Protein AF-A0A0K1JF86-F1 (afdb_monomer)

Foldseek 3Di:
DDALLLLLVLLVVPDDDPDPVLSQQLSLVLQLVCCQPPVDGLHDFFWFLDPVATDRVVSVDDSPPHDNVPQDPQSSQSSVQSCVFPVPDPPDGRCPFPQSVVCVVVVNGTRDSVSSNVRVNVCQVVVHTTHRDPHDDPPDDVVVVVVVVVVVCVVCVVVVVVVVD

Mean predicted aligned error: 7.67 Å

Structure (mmCIF, N/CA/C/O backbone):
data_AF-A0A0K1JF86-F1
#
_entry.id   AF-A0A0K1JF86-F1
#
loop_
_atom_site.group_PDB
_atom_site.id
_atom_site.type_symbol
_atom_site.label_atom_id
_atom_site.label_alt_id
_atom_site.label_comp_id
_atom_site.label_asym_id
_atom_site.label_entity_id
_atom_site.label_seq_id
_atom_site.pdbx_PDB_ins_code
_atom_site.Cartn_x
_atom_site.Cartn_y
_atom_site.Cartn_z
_atom_site.occupancy
_atom_site.B_iso_or_equiv
_atom_site.auth_seq_id
_atom_site.auth_comp_id
_atom_site.auth_asym_id
_atom_site.auth_atom_id
_atom_site.pdbx_PDB_model_num
ATOM 1 N N . MET A 1 1 ? -14.315 -9.314 -7.568 1.00 62.72 1 MET A N 1
ATOM 2 C CA . MET A 1 1 ? -13.023 -8.612 -7.447 1.00 62.72 1 MET A CA 1
ATOM 3 C C . MET A 1 1 ? -12.900 -8.219 -5.997 1.00 62.72 1 MET A C 1
ATOM 5 O O . MET A 1 1 ? -13.919 -7.837 -5.435 1.00 62.72 1 MET A O 1
ATOM 9 N N . THR A 1 2 ? -11.726 -8.388 -5.406 1.00 82.62 2 THR A N 1
ATOM 10 C CA . THR A 1 2 ? -11.488 -8.080 -3.995 1.00 82.62 2 THR A CA 1
ATOM 11 C C . THR A 1 2 ? -11.671 -6.583 -3.749 1.00 82.62 2 THR A C 1
ATOM 13 O O . THR A 1 2 ? -11.027 -5.778 -4.422 1.00 82.62 2 THR A O 1
ATOM 16 N N . SER A 1 3 ? -12.548 -6.210 -2.817 1.00 91.00 3 SER A N 1
ATOM 17 C CA . SER A 1 3 ? -12.721 -4.814 -2.397 1.00 91.00 3 SER A CA 1
ATOM 18 C C . SER A 1 3 ? -11.764 -4.450 -1.261 1.00 91.00 3 SER A C 1
ATOM 20 O O . SER A 1 3 ? -11.270 -5.323 -0.536 1.00 91.00 3 SER A O 1
ATOM 22 N N . ALA A 1 4 ? -11.541 -3.153 -1.043 1.00 92.44 4 ALA A N 1
ATOM 23 C CA . ALA A 1 4 ? -10.783 -2.678 0.116 1.00 92.44 4 ALA A CA 1
ATOM 24 C C . ALA A 1 4 ? -11.406 -3.172 1.435 1.00 92.44 4 ALA A C 1
ATOM 26 O O . ALA A 1 4 ? -10.697 -3.512 2.384 1.00 92.44 4 ALA A O 1
ATOM 27 N N . VAL A 1 5 ? -12.738 -3.248 1.487 1.00 92.25 5 VAL A N 1
ATOM 28 C CA . VAL A 1 5 ? -13.496 -3.689 2.661 1.00 92.25 5 VAL A CA 1
ATOM 29 C C . VAL A 1 5 ? -13.273 -5.183 2.949 1.00 92.25 5 VAL A C 1
ATOM 31 O O . VAL A 1 5 ? -13.092 -5.556 4.113 1.00 92.25 5 VAL A O 1
ATOM 34 N N . ASP A 1 6 ? -13.200 -6.028 1.916 1.00 91.56 6 ASP A N 1
ATOM 35 C CA . ASP A 1 6 ? -12.882 -7.458 2.070 1.00 91.56 6 ASP A CA 1
ATOM 36 C C . ASP A 1 6 ? -11.464 -7.643 2.622 1.00 91.56 6 ASP A C 1
ATOM 38 O O . ASP A 1 6 ? -11.249 -8.392 3.582 1.00 91.56 6 ASP A O 1
ATOM 42 N N . VAL A 1 7 ? -10.502 -6.885 2.079 1.00 92.38 7 VAL A N 1
ATOM 43 C CA . VAL A 1 7 ? -9.122 -6.855 2.583 1.00 92.38 7 VAL A CA 1
ATOM 44 C C . VAL A 1 7 ? -9.105 -6.418 4.047 1.00 92.38 7 VAL A C 1
ATOM 46 O O . VAL A 1 7 ? -8.495 -7.087 4.876 1.00 92.38 7 VAL A O 1
ATOM 49 N N . ALA A 1 8 ? -9.821 -5.354 4.411 1.00 92.38 8 ALA A N 1
ATOM 50 C CA . ALA A 1 8 ? -9.884 -4.872 5.788 1.00 92.38 8 ALA A CA 1
ATOM 51 C C . ALA A 1 8 ? -10.456 -5.906 6.767 1.00 92.38 8 ALA A C 1
ATOM 53 O O . ALA A 1 8 ? -9.962 -6.041 7.892 1.00 92.38 8 ALA A O 1
ATOM 54 N N . LYS A 1 9 ? -11.477 -6.664 6.354 1.00 90.56 9 LYS A N 1
ATOM 55 C CA . LYS A 1 9 ? -12.020 -7.774 7.147 1.00 90.56 9 LYS A CA 1
ATOM 56 C C . LYS A 1 9 ? -10.991 -8.886 7.332 1.00 90.56 9 LYS A C 1
ATOM 58 O O . LYS A 1 9 ? -10.842 -9.393 8.445 1.00 90.56 9 LYS A O 1
ATOM 63 N N . TYR A 1 10 ? -10.241 -9.218 6.282 1.00 91.94 10 TYR A N 1
ATOM 64 C CA . TYR A 1 10 ? -9.160 -10.196 6.366 1.00 91.94 10 TYR A CA 1
ATOM 65 C C . TYR A 1 10 ? -8.027 -9.724 7.292 1.00 91.94 10 TYR A C 1
ATOM 67 O O . TYR A 1 10 ? -7.620 -10.485 8.169 1.00 91.94 10 TYR A O 1
ATOM 75 N N . ILE A 1 11 ? -7.595 -8.459 7.205 1.00 92.62 11 ILE A N 1
ATOM 76 C CA . ILE A 1 11 ? -6.595 -7.867 8.116 1.00 92.62 11 ILE A CA 1
ATOM 77 C C . ILE A 1 11 ? -7.037 -8.018 9.573 1.00 92.62 11 ILE A C 1
ATOM 79 O O . ILE A 1 11 ? -6.289 -8.548 10.394 1.00 92.62 11 ILE A O 1
ATOM 83 N N . ARG A 1 12 ? -8.273 -7.614 9.891 1.00 92.00 12 ARG A N 1
ATOM 84 C CA . ARG A 1 12 ? -8.828 -7.707 11.252 1.00 92.00 12 ARG A CA 1
ATOM 85 C C . ARG A 1 12 ? -8.941 -9.144 11.767 1.00 92.00 12 ARG A C 1
ATOM 87 O O . ARG A 1 12 ? -8.976 -9.350 12.972 1.00 92.00 12 ARG A O 1
ATOM 94 N N . SER A 1 13 ? -8.990 -10.139 10.880 1.00 91.38 13 SER A N 1
ATOM 95 C CA . SER A 1 13 ? -8.949 -11.554 11.274 1.00 91.38 13 SER A CA 1
ATOM 96 C C . SER A 1 13 ? -7.541 -12.055 11.630 1.00 91.38 13 SER A C 1
ATOM 98 O O . SER A 1 13 ? -7.407 -13.109 12.251 1.00 91.38 13 SER A O 1
ATOM 100 N N . LYS A 1 14 ? -6.495 -11.321 11.228 1.00 91.75 14 LYS A N 1
ATOM 101 C CA . LYS A 1 14 ? -5.083 -11.712 11.358 1.00 91.75 14 LYS A CA 1
ATOM 102 C C . LYS A 1 14 ? -4.323 -10.933 12.420 1.00 91.75 14 LYS A C 1
ATOM 104 O O . LYS A 1 14 ? -3.382 -11.480 12.990 1.00 91.75 14 LYS A O 1
ATOM 109 N N . VAL A 1 15 ? -4.708 -9.688 12.681 1.00 92.44 15 VAL A N 1
ATOM 110 C CA . VAL A 1 15 ? -4.029 -8.828 13.647 1.00 92.44 15 VAL A CA 1
ATOM 111 C C . VAL A 1 15 ? -5.011 -7.956 14.419 1.00 92.44 15 VAL A C 1
ATOM 113 O O . VAL A 1 15 ? -5.962 -7.410 13.856 1.00 92.44 15 VAL A O 1
ATOM 116 N N . ASP A 1 16 ? -4.743 -7.796 15.715 1.00 91.00 16 ASP A N 1
ATOM 117 C CA . ASP A 1 16 ? -5.427 -6.823 16.558 1.00 91.00 16 ASP A CA 1
ATOM 118 C C . ASP A 1 16 ? -4.932 -5.414 16.219 1.00 91.00 16 ASP A C 1
ATOM 120 O O . ASP A 1 16 ? -3.790 -5.040 16.494 1.00 91.00 16 ASP A O 1
ATOM 124 N N . LEU A 1 17 ? -5.804 -4.621 15.605 1.00 91.12 17 LEU A N 1
ATOM 125 C CA . LEU A 1 17 ? -5.494 -3.246 15.243 1.00 91.12 17 LEU A CA 1
ATOM 126 C C . LEU A 1 17 ? -5.599 -2.335 16.464 1.00 91.12 17 LEU A C 1
ATOM 128 O O . LEU A 1 17 ? -6.582 -2.347 17.203 1.00 91.12 17 LEU A O 1
ATOM 132 N N . SER A 1 18 ? -4.592 -1.491 16.637 1.00 87.19 18 SER A N 1
ATOM 133 C CA . SER A 1 18 ? -4.521 -0.506 17.717 1.00 87.19 18 SER A CA 1
ATOM 134 C C . SER A 1 18 ? -5.266 0.796 17.398 1.00 87.19 18 SER A C 1
ATOM 136 O O . SER A 1 18 ? -5.623 1.541 18.312 1.00 87.19 18 SER A O 1
ATOM 138 N N . SER A 1 19 ? -5.530 1.080 16.117 1.00 91.00 19 SER A N 1
ATOM 139 C CA . SER A 1 19 ? -6.330 2.226 15.669 1.00 91.00 19 SER A CA 1
ATOM 140 C C . SER A 1 19 ? -6.886 2.029 14.255 1.00 91.00 19 SER A C 1
ATOM 142 O O . SER A 1 19 ? -6.360 1.232 13.481 1.00 91.00 19 SER A O 1
ATOM 144 N N . GLU A 1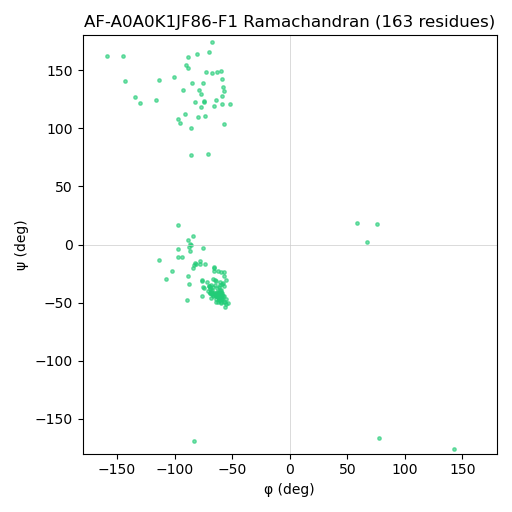 20 ? -7.903 2.812 13.884 1.00 91.88 20 GLU A N 1
ATOM 145 C CA . GLU A 1 20 ? -8.397 2.862 12.498 1.00 91.88 20 GLU A CA 1
ATOM 146 C C . GLU A 1 20 ? -7.336 3.406 11.527 1.00 91.88 20 GLU A C 1
ATOM 148 O O . GLU A 1 20 ? -7.266 2.956 10.391 1.00 91.88 20 GLU A O 1
ATOM 153 N N . GLN A 1 21 ? -6.446 4.308 11.963 1.00 93.56 21 GLN A N 1
ATOM 154 C CA . GLN A 1 21 ? -5.351 4.778 11.103 1.00 93.56 21 GLN A CA 1
ATOM 155 C C . GLN A 1 21 ? -4.370 3.647 10.770 1.00 93.56 21 GLN A C 1
ATOM 157 O O . GLN A 1 21 ? -3.899 3.572 9.642 1.00 93.56 21 GLN A O 1
ATOM 162 N N . GLN A 1 22 ? -4.121 2.716 11.699 1.00 93.38 22 GLN A N 1
ATOM 163 C CA . GLN A 1 22 ? -3.277 1.552 11.416 1.00 93.38 22 GLN A CA 1
ATOM 164 C C . GLN A 1 22 ? -3.867 0.687 10.294 1.00 93.38 22 GLN A C 1
ATOM 166 O O . GLN A 1 22 ? -3.121 0.176 9.464 1.00 93.38 22 GLN A O 1
ATOM 171 N N . LEU A 1 23 ? -5.197 0.546 10.232 1.00 94.81 23 LEU A N 1
ATOM 172 C CA . LEU A 1 23 ? -5.853 -0.137 9.117 1.00 94.81 23 LEU A CA 1
ATOM 173 C C . LEU A 1 23 ? -5.580 0.571 7.788 1.00 94.81 23 LEU A C 1
ATOM 175 O O . LEU A 1 23 ? -5.272 -0.085 6.798 1.00 94.81 23 LEU A O 1
ATOM 179 N N . GLN A 1 24 ? -5.714 1.898 7.776 1.00 95.88 24 GLN A N 1
ATOM 180 C CA . GLN A 1 24 ? -5.516 2.715 6.580 1.00 95.88 24 GLN A CA 1
ATOM 181 C C . GLN A 1 24 ? -4.071 2.640 6.083 1.00 95.88 24 GLN A C 1
ATOM 183 O O . GLN A 1 24 ? -3.835 2.448 4.890 1.00 95.88 24 GLN A O 1
ATOM 188 N N . ASP A 1 25 ? -3.108 2.717 7.002 1.00 95.75 25 ASP A N 1
ATOM 189 C CA . ASP A 1 25 ? -1.685 2.608 6.690 1.00 95.75 25 ASP A CA 1
ATOM 190 C C . ASP A 1 25 ? -1.349 1.211 6.145 1.00 95.75 25 ASP A C 1
ATOM 192 O O . ASP A 1 25 ? -0.663 1.084 5.130 1.00 95.75 25 ASP A O 1
ATOM 196 N N . LEU A 1 26 ? -1.892 0.151 6.757 1.00 96.25 26 LEU A N 1
ATOM 197 C CA . LEU A 1 26 ? -1.735 -1.218 6.263 1.00 96.25 26 LEU A CA 1
ATOM 198 C C . LEU A 1 26 ? -2.361 -1.404 4.876 1.00 96.25 26 LEU A C 1
ATOM 200 O O . LEU A 1 26 ? -1.716 -1.984 4.005 1.00 96.25 26 LEU A O 1
ATOM 204 N N . ALA A 1 27 ? -3.569 -0.888 4.641 1.00 96.19 27 ALA A N 1
ATOM 205 C CA . ALA A 1 27 ? -4.218 -0.941 3.332 1.00 96.19 27 ALA A CA 1
ATOM 206 C C . ALA A 1 27 ? -3.380 -0.228 2.256 1.00 96.19 27 ALA A C 1
ATOM 208 O O . ALA A 1 27 ? -3.200 -0.764 1.160 1.00 96.19 27 ALA A O 1
ATOM 209 N N . TYR A 1 28 ? -2.798 0.930 2.591 1.00 97.56 28 TYR A N 1
ATOM 210 C CA . TYR A 1 28 ? -1.858 1.642 1.726 1.00 97.56 28 TYR A CA 1
ATOM 211 C C . TYR A 1 28 ? -0.623 0.795 1.393 1.00 97.56 28 TYR A C 1
ATOM 213 O O . TYR A 1 28 ? -0.309 0.621 0.214 1.00 97.56 28 TYR A O 1
ATOM 221 N N . TYR A 1 29 ? 0.049 0.211 2.392 1.00 97.50 29 TYR A N 1
ATOM 222 C CA . TYR A 1 29 ? 1.226 -0.629 2.143 1.00 97.50 29 TYR A CA 1
ATOM 223 C C . TYR A 1 29 ? 0.878 -1.854 1.294 1.00 97.50 29 TYR A C 1
ATOM 225 O O . TYR A 1 29 ? 1.624 -2.209 0.386 1.00 97.50 29 TYR A O 1
ATOM 233 N N . MET A 1 30 ? -0.263 -2.492 1.552 1.00 96.62 30 MET A N 1
ATOM 234 C CA . MET A 1 30 ? -0.719 -3.659 0.796 1.00 96.62 30 MET A CA 1
ATOM 235 C C . MET A 1 30 ? -0.971 -3.324 -0.675 1.00 96.62 30 MET A C 1
ATOM 237 O O . MET A 1 30 ? -0.501 -4.054 -1.548 1.00 96.62 30 MET A O 1
ATOM 241 N N . GLN A 1 31 ? -1.636 -2.201 -0.958 1.00 97.31 31 GLN A N 1
ATOM 242 C CA . GLN A 1 31 ? -1.827 -1.706 -2.322 1.00 97.31 31 GLN A CA 1
ATOM 243 C C . GLN A 1 31 ? -0.481 -1.409 -2.996 1.00 97.31 31 GLN A C 1
ATOM 245 O O . GLN A 1 31 ? -0.251 -1.811 -4.138 1.00 97.31 31 GLN A O 1
ATOM 250 N N . ALA A 1 32 ? 0.430 -0.742 -2.286 1.00 97.75 32 ALA A N 1
ATOM 251 C CA . ALA A 1 32 ? 1.718 -0.336 -2.828 1.00 97.75 32 ALA A CA 1
ATOM 252 C C . ALA A 1 32 ? 2.638 -1.530 -3.144 1.00 97.75 32 ALA A C 1
ATOM 254 O O . ALA A 1 32 ? 3.217 -1.594 -4.232 1.00 97.75 32 ALA A O 1
ATOM 255 N N . TRP A 1 33 ? 2.724 -2.513 -2.244 1.00 97.62 33 TRP A N 1
ATOM 256 C CA . TRP A 1 33 ? 3.499 -3.737 -2.463 1.00 97.62 33 TRP A CA 1
ATOM 257 C C . TRP A 1 33 ? 2.867 -4.654 -3.516 1.00 97.62 33 TRP A C 1
ATOM 259 O O . TRP A 1 33 ? 3.592 -5.229 -4.328 1.00 97.62 33 TRP A O 1
ATOM 269 N N . ALA A 1 34 ? 1.533 -4.736 -3.590 1.00 95.88 34 ALA A N 1
ATOM 270 C CA . ALA A 1 34 ? 0.853 -5.449 -4.673 1.00 95.88 34 ALA A CA 1
ATOM 271 C C . ALA A 1 34 ? 1.195 -4.855 -6.046 1.00 95.88 34 ALA A C 1
ATOM 273 O O . ALA A 1 34 ? 1.579 -5.590 -6.962 1.00 95.88 34 ALA A O 1
ATOM 274 N N . LEU A 1 35 ? 1.141 -3.524 -6.163 1.00 96.00 35 LEU A N 1
ATOM 275 C CA . LEU A 1 35 ? 1.518 -2.800 -7.376 1.00 96.00 35 LEU A CA 1
ATOM 276 C C . LEU A 1 35 ? 2.997 -2.989 -7.726 1.00 96.00 35 LEU A C 1
ATOM 278 O O . LEU A 1 35 ? 3.329 -3.103 -8.903 1.00 96.00 35 LEU A O 1
ATOM 282 N N . ALA A 1 36 ? 3.882 -3.034 -6.730 1.00 96.19 36 ALA A N 1
ATOM 283 C CA . ALA A 1 36 ? 5.312 -3.233 -6.946 1.00 96.19 36 ALA A CA 1
ATOM 284 C C . ALA A 1 36 ? 5.653 -4.649 -7.433 1.00 96.19 36 ALA A C 1
ATOM 286 O O . ALA A 1 36 ? 6.482 -4.815 -8.324 1.00 96.19 36 ALA A O 1
ATOM 287 N N . TRP A 1 37 ? 5.023 -5.679 -6.864 1.00 95.00 37 TRP A N 1
ATOM 288 C CA . TRP A 1 37 ? 5.356 -7.069 -7.190 1.00 95.00 37 TRP A CA 1
ATOM 289 C C . TRP A 1 37 ? 4.595 -7.616 -8.391 1.00 95.00 37 TRP A C 1
ATOM 291 O O . TRP A 1 37 ? 5.123 -8.449 -9.124 1.00 95.00 37 TRP A O 1
ATOM 301 N N . THR A 1 38 ? 3.347 -7.190 -8.585 1.00 92.19 38 THR A N 1
ATOM 302 C CA . THR A 1 38 ? 2.461 -7.764 -9.609 1.00 92.19 38 THR A CA 1
ATOM 303 C C . THR A 1 38 ? 2.117 -6.791 -10.728 1.00 92.19 38 THR A C 1
ATOM 305 O O . THR A 1 38 ? 1.552 -7.209 -11.735 1.00 92.19 38 THR A O 1
ATOM 308 N N . GLY A 1 39 ? 2.395 -5.495 -10.551 1.00 91.56 39 GLY A N 1
ATOM 309 C CA . GLY A 1 39 ? 1.917 -4.446 -11.455 1.00 91.56 39 GLY A CA 1
ATOM 310 C C . GLY A 1 39 ? 0.398 -4.244 -11.423 1.00 91.56 39 GLY A C 1
ATOM 311 O O . GLY A 1 39 ? -0.118 -3.423 -12.179 1.00 91.56 39 GLY A O 1
ATOM 312 N N . ARG A 1 40 ? -0.331 -4.978 -10.572 1.00 92.06 40 ARG A N 1
ATOM 313 C CA . ARG A 1 40 ? -1.788 -4.920 -10.448 1.00 92.06 40 ARG A CA 1
ATOM 314 C C . ARG A 1 40 ? -2.177 -4.357 -9.078 1.00 92.06 40 ARG A C 1
ATOM 316 O O . ARG A 1 40 ? -1.504 -4.654 -8.089 1.00 92.06 40 ARG A O 1
ATOM 323 N N . PRO A 1 41 ? -3.236 -3.534 -9.011 1.00 94.69 41 PRO A N 1
ATOM 324 C CA . PRO A 1 41 ? -3.778 -3.081 -7.737 1.00 94.69 41 PRO A CA 1
ATOM 325 C C . PRO A 1 41 ? -4.319 -4.275 -6.937 1.00 94.69 41 PRO A C 1
ATOM 327 O O . PRO A 1 41 ? -4.802 -5.244 -7.523 1.00 94.69 41 PRO A O 1
ATOM 330 N N . LEU A 1 42 ? -4.245 -4.201 -5.607 1.00 93.62 42 LEU A N 1
ATOM 331 C CA . LEU A 1 42 ? -4.854 -5.200 -4.726 1.00 93.62 42 LEU A CA 1
ATOM 332 C C . LEU A 1 42 ? -6.378 -5.024 -4.664 1.00 93.62 42 LEU A C 1
ATOM 334 O O . LEU A 1 42 ? -7.108 -6.009 -4.603 1.00 93.62 42 LEU A O 1
ATOM 338 N N . PHE A 1 43 ? -6.826 -3.768 -4.688 1.00 94.44 43 PHE A N 1
ATOM 339 C CA . PHE A 1 43 ? -8.224 -3.348 -4.750 1.00 94.44 43 PHE A CA 1
ATOM 340 C C . PHE A 1 43 ? -8.369 -2.062 -5.585 1.00 94.44 43 PHE A C 1
ATOM 342 O O . PHE A 1 43 ? -7.386 -1.354 -5.847 1.00 94.44 43 PHE A O 1
ATOM 349 N N . ASP A 1 44 ? -9.590 -1.770 -6.037 1.00 93.94 44 ASP A N 1
ATOM 350 C CA . ASP A 1 44 ? -9.865 -0.715 -7.023 1.00 93.94 44 ASP A CA 1
ATOM 351 C C . ASP A 1 44 ? -10.231 0.644 -6.422 1.00 93.94 44 ASP A C 1
ATOM 353 O O . ASP A 1 44 ? -10.256 1.646 -7.138 1.00 93.94 44 ASP A O 1
ATOM 357 N N . GLU A 1 45 ? -10.488 0.709 -5.127 1.00 95.12 45 GLU A N 1
ATOM 358 C CA . GLU A 1 45 ? -10.806 1.942 -4.428 1.00 95.12 45 GLU A CA 1
ATOM 359 C C . GLU A 1 45 ? -9.602 2.895 -4.370 1.00 95.12 45 GLU A C 1
ATOM 361 O O . GLU A 1 45 ? -8.436 2.487 -4.343 1.00 95.12 45 GLU A O 1
ATOM 366 N N . ALA A 1 46 ? -9.901 4.193 -4.386 1.00 95.00 46 ALA A N 1
ATOM 367 C CA . ALA A 1 46 ? -8.907 5.249 -4.283 1.00 95.00 46 ALA A CA 1
ATOM 368 C C . ALA A 1 46 ? -8.354 5.345 -2.855 1.00 95.00 46 ALA A C 1
ATOM 370 O O . ALA A 1 46 ? -9.065 5.108 -1.873 1.00 95.00 46 ALA A O 1
ATOM 371 N N . ILE A 1 47 ? -7.085 5.736 -2.757 1.00 97.31 47 ILE A N 1
ATOM 372 C CA . ILE A 1 47 ? -6.433 6.067 -1.492 1.00 97.31 47 ILE A CA 1
ATOM 373 C C . ILE A 1 47 ? -6.070 7.541 -1.549 1.00 97.31 47 ILE A C 1
ATOM 375 O O . ILE A 1 47 ? -5.362 7.967 -2.453 1.00 97.31 47 ILE A O 1
ATOM 379 N N . GLU A 1 48 ? -6.537 8.306 -0.579 1.00 96.19 48 GLU A N 1
ATOM 380 C CA . GLU A 1 48 ? -6.408 9.750 -0.518 1.00 96.19 48 GLU A CA 1
ATOM 381 C C . GLU A 1 48 ? -5.285 10.197 0.419 1.00 96.19 48 GLU A C 1
ATOM 383 O O . GLU A 1 48 ? -5.053 9.612 1.482 1.00 96.19 48 GLU A O 1
ATOM 388 N N . ALA A 1 49 ? -4.598 11.276 0.053 1.00 95.56 49 ALA A N 1
ATOM 389 C CA . ALA A 1 49 ? -3.542 11.887 0.848 1.00 95.56 49 ALA A CA 1
ATOM 390 C C . ALA A 1 49 ? -4.118 12.879 1.876 1.00 95.56 49 ALA A C 1
ATOM 39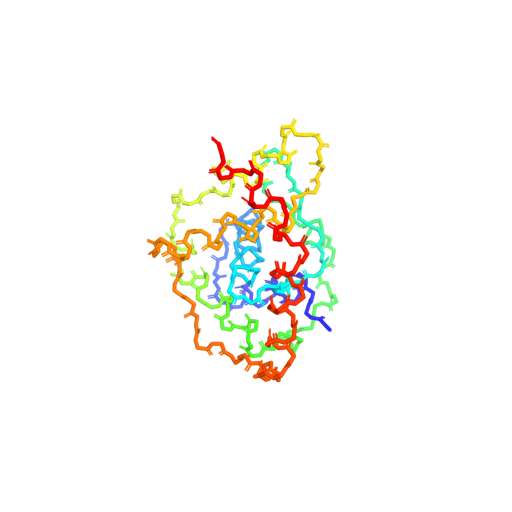2 O O . ALA A 1 49 ? -4.053 14.104 1.723 1.00 95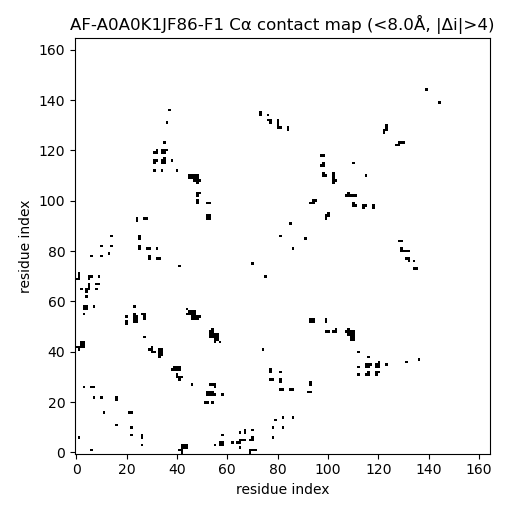.56 49 ALA A O 1
ATOM 393 N N . SER A 1 50 ? -4.671 12.354 2.971 1.00 92.81 50 SER A N 1
ATOM 394 C CA . SER A 1 50 ? -5.206 13.184 4.061 1.00 92.81 50 SER A CA 1
ATOM 395 C C . SER A 1 50 ? -4.108 13.698 5.003 1.00 92.81 50 SER A C 1
ATOM 397 O O . SER A 1 50 ? -3.012 13.147 5.048 1.00 92.81 50 SER A O 1
ATOM 399 N N . GLU A 1 51 ? -4.411 14.706 5.829 1.00 89.81 51 GLU A N 1
ATOM 400 C CA . GLU A 1 51 ? -3.480 15.245 6.841 1.00 89.81 51 GLU A CA 1
ATOM 401 C C . GLU A 1 51 ? -3.001 14.203 7.863 1.00 89.81 51 GLU A C 1
ATOM 403 O O . GLU A 1 51 ? -1.862 14.263 8.330 1.00 89.81 51 GLU A O 1
ATOM 408 N N . SER A 1 52 ? -3.861 13.243 8.216 1.00 87.50 52 SER A N 1
ATOM 409 C CA . SER A 1 52 ? -3.540 12.224 9.223 1.00 87.50 52 SER A CA 1
ATOM 410 C C . SER A 1 52 ? -2.703 11.078 8.654 1.00 87.50 52 SER A C 1
ATOM 412 O O . SER A 1 52 ? -2.037 10.383 9.419 1.00 87.50 52 SER A O 1
ATOM 414 N N . GLY A 1 53 ? -2.655 10.936 7.331 1.00 92.94 53 GLY A N 1
ATOM 415 C CA . GLY A 1 53 ? -2.054 9.807 6.629 1.00 92.94 53 GLY A CA 1
ATOM 416 C C . GLY A 1 53 ? -2.865 9.445 5.386 1.00 92.94 53 GLY A C 1
ATOM 417 O O . GLY A 1 53 ? -3.825 10.151 5.056 1.00 92.94 53 GLY A O 1
ATOM 418 N N . PRO A 1 54 ? -2.490 8.377 4.672 1.00 96.25 54 PRO A N 1
ATOM 419 C CA . PRO A 1 54 ? -3.331 7.831 3.622 1.00 96.25 54 PRO A CA 1
ATOM 420 C C . PRO A 1 54 ? -4.685 7.426 4.210 1.00 96.25 54 PRO A C 1
ATOM 422 O O . PRO A 1 54 ? -4.768 6.946 5.342 1.00 96.25 54 PRO A O 1
ATOM 425 N N . VAL A 1 55 ? -5.750 7.643 3.449 1.00 95.88 55 VAL A N 1
ATOM 426 C CA . VAL A 1 55 ? -7.112 7.259 3.816 1.00 95.88 55 VAL A CA 1
ATOM 427 C C . VAL A 1 55 ? -7.759 6.607 2.614 1.00 95.88 55 VAL A C 1
ATOM 429 O O . VAL A 1 55 ? -7.807 7.184 1.544 1.00 95.88 55 VAL A O 1
ATOM 432 N N . THR A 1 56 ? -8.303 5.418 2.796 1.00 95.94 56 THR A N 1
ATOM 433 C CA . THR A 1 56 ? -9.187 4.764 1.838 1.00 95.94 56 THR A CA 1
ATOM 434 C C . THR A 1 56 ? -10.620 5.080 2.274 1.00 95.94 56 THR A C 1
ATOM 436 O O . THR A 1 56 ? -11.079 4.503 3.270 1.00 95.94 56 THR A O 1
ATOM 439 N N . PRO A 1 57 ? -11.351 5.994 1.601 1.00 93.19 57 PRO A N 1
ATOM 440 C CA . PRO A 1 57 ? -12.673 6.441 2.056 1.00 93.19 57 PRO A CA 1
ATOM 441 C C . PRO A 1 57 ? -13.674 5.295 2.205 1.00 93.19 57 PRO A C 1
ATOM 443 O O . PRO A 1 57 ? -14.485 5.287 3.132 1.00 93.19 57 PRO A O 1
ATOM 446 N N . ALA A 1 58 ? -13.560 4.276 1.348 1.00 91.62 58 ALA A N 1
ATOM 447 C CA . ALA A 1 58 ? -14.375 3.065 1.404 1.00 91.62 58 ALA A CA 1
ATOM 448 C C . ALA A 1 58 ? -14.286 2.334 2.757 1.00 91.62 58 ALA A C 1
ATOM 450 O O . ALA A 1 58 ? -15.244 1.691 3.174 1.00 91.62 58 ALA A O 1
ATOM 451 N N . LEU A 1 59 ? -13.173 2.477 3.485 1.00 91.50 59 LEU A N 1
ATOM 452 C CA . LEU A 1 59 ? -12.990 1.862 4.799 1.00 91.50 59 LEU A CA 1
ATOM 453 C C . LEU A 1 59 ? -13.620 2.661 5.947 1.00 91.50 59 LEU A C 1
ATOM 455 O O . LEU A 1 59 ? -13.801 2.098 7.022 1.00 91.50 59 LEU A O 1
ATOM 459 N N . GLN A 1 60 ? -13.970 3.935 5.748 1.00 86.75 60 GLN A N 1
ATOM 460 C CA . GLN A 1 60 ? -14.640 4.749 6.775 1.00 86.75 60 GLN A CA 1
ATOM 461 C C . GLN A 1 60 ? -16.163 4.537 6.812 1.00 86.75 60 GLN A C 1
ATOM 463 O O . GLN A 1 60 ? -16.819 4.920 7.781 1.00 86.75 60 GLN A O 1
ATOM 468 N N . GLY A 1 61 ? -16.728 3.974 5.740 1.00 78.62 61 GLY A N 1
ATOM 469 C CA . GLY A 1 61 ? -18.157 3.725 5.587 1.00 78.62 61 GLY A CA 1
ATOM 470 C C . GLY A 1 61 ? -18.639 2.437 6.255 1.00 78.62 61 GLY A C 1
ATOM 471 O O . GLY A 1 61 ? -17.930 1.792 7.026 1.00 78.62 61 GLY A O 1
ATOM 472 N N . ASN A 1 62 ? -19.880 2.058 5.951 1.00 72.06 62 ASN A N 1
ATOM 473 C CA . ASN A 1 62 ? -20.469 0.846 6.503 1.00 72.06 62 ASN A CA 1
ATOM 474 C C . ASN A 1 62 ? -19.874 -0.397 5.821 1.00 72.06 62 ASN A C 1
ATOM 476 O O . ASN A 1 62 ? -19.961 -0.533 4.604 1.00 72.06 62 ASN A O 1
ATOM 480 N N . GLN A 1 63 ? -19.283 -1.299 6.605 1.00 70.38 63 GLN A N 1
ATOM 481 C CA . GLN A 1 63 ? -18.528 -2.463 6.113 1.00 70.38 63 GLN A CA 1
ATOM 482 C C . GLN A 1 63 ? -19.363 -3.759 6.086 1.00 70.38 63 GLN A C 1
ATOM 484 O O . GLN A 1 63 ? -18.818 -4.859 6.012 1.00 70.38 63 GLN A O 1
ATOM 489 N N . ASP A 1 64 ? -20.691 -3.638 6.160 1.00 67.38 64 ASP A N 1
ATOM 490 C CA . ASP A 1 64 ? -21.624 -4.771 6.254 1.00 67.38 64 ASP A CA 1
ATOM 491 C C . ASP A 1 64 ? -21.640 -5.664 4.996 1.00 67.38 64 ASP A C 1
ATOM 493 O O . ASP A 1 64 ? -22.056 -6.819 5.069 1.00 67.38 64 ASP A O 1
ATOM 497 N N . GLU A 1 65 ? -21.160 -5.160 3.855 1.00 65.31 65 GLU A N 1
ATOM 498 C CA . GLU A 1 65 ? -21.139 -5.879 2.570 1.00 65.31 65 GLU A CA 1
ATOM 499 C C . GLU A 1 65 ? -19.871 -6.726 2.344 1.00 65.31 65 GLU A C 1
ATOM 501 O O . GLU A 1 65 ? -19.725 -7.338 1.291 1.00 65.31 65 GLU A O 1
ATOM 506 N N . ALA A 1 66 ? -18.971 -6.799 3.330 1.00 70.38 66 ALA A N 1
ATOM 507 C CA . ALA A 1 66 ? -17.708 -7.527 3.223 1.00 70.38 66 ALA A CA 1
ATOM 508 C C . ALA A 1 66 ? -17.903 -9.051 3.094 1.00 70.38 66 ALA A C 1
ATOM 510 O O . ALA A 1 66 ? -18.362 -9.708 4.046 1.00 70.38 66 ALA A O 1
ATOM 511 N N . ASP A 1 67 ? -17.438 -9.637 1.995 1.00 72.75 67 ASP A N 1
ATOM 512 C CA . ASP A 1 67 ? -17.374 -11.083 1.797 1.00 72.75 67 ASP A CA 1
ATOM 513 C C . ASP A 1 67 ? -15.960 -11.591 2.143 1.00 72.75 67 ASP A C 1
ATOM 515 O O . ASP A 1 67 ? -15.003 -11.344 1.408 1.00 72.75 67 ASP A O 1
ATOM 519 N N . PRO A 1 68 ? -15.777 -12.299 3.275 1.00 61.41 68 PRO A N 1
ATOM 520 C CA . PRO A 1 68 ? -14.459 -12.781 3.676 1.00 61.41 68 PRO A CA 1
ATOM 521 C C . PRO A 1 68 ? -13.896 -13.838 2.716 1.00 61.41 68 PRO A C 1
ATOM 523 O O . PRO A 1 68 ? -12.681 -14.027 2.693 1.00 61.41 68 PRO A O 1
ATOM 526 N N . ASP A 1 69 ? -14.749 -14.495 1.923 1.00 70.62 69 ASP A N 1
ATOM 527 C CA . ASP A 1 69 ? -14.339 -15.497 0.937 1.00 70.62 69 ASP A CA 1
ATOM 528 C C . ASP A 1 69 ? -13.979 -14.860 -0.423 1.00 70.62 69 ASP A C 1
ATOM 530 O O . ASP A 1 69 ? -13.532 -15.557 -1.336 1.00 70.62 69 ASP A O 1
ATOM 534 N N . ALA A 1 70 ? -14.122 -13.534 -0.569 1.00 78.12 70 ALA A N 1
ATOM 535 C CA . ALA A 1 70 ? -13.750 -12.807 -1.786 1.00 78.12 70 ALA A CA 1
ATOM 536 C C . ALA A 1 70 ? -12.236 -12.564 -1.924 1.00 78.12 70 ALA A C 1
ATOM 538 O O . ALA A 1 70 ? -11.776 -12.211 -3.011 1.00 78.12 70 ALA A O 1
ATOM 539 N N . VAL A 1 71 ? -11.458 -12.760 -0.852 1.00 84.38 71 VAL A N 1
ATOM 540 C CA . VAL A 1 71 ? -9.994 -12.627 -0.865 1.00 84.38 71 VAL A CA 1
ATOM 541 C C . VAL A 1 71 ? -9.374 -13.889 -1.461 1.00 84.38 71 VAL A C 1
ATOM 543 O O . VAL A 1 71 ? -9.366 -14.951 -0.838 1.00 84.38 71 VAL A O 1
ATOM 546 N N . ASP A 1 72 ? -8.820 -13.776 -2.668 1.00 88.31 72 ASP A N 1
ATOM 547 C CA . ASP A 1 72 ? -8.130 -14.895 -3.304 1.00 88.31 72 ASP A CA 1
ATOM 548 C C . ASP A 1 72 ? -6.792 -15.240 -2.618 1.00 88.31 72 ASP A C 1
ATOM 550 O O . ASP A 1 72 ? -6.242 -14.485 -1.810 1.00 88.31 72 ASP A O 1
ATOM 554 N N . ALA A 1 73 ? -6.249 -16.415 -2.951 1.00 89.12 73 ALA A N 1
ATOM 555 C CA . ALA A 1 73 ? -5.029 -16.929 -2.333 1.00 89.12 73 ALA A CA 1
ATOM 556 C C . ALA A 1 73 ? -3.808 -16.015 -2.538 1.00 89.12 73 ALA A C 1
ATOM 558 O O . ALA A 1 73 ? -2.941 -15.948 -1.667 1.00 89.12 73 ALA A O 1
ATOM 559 N N . GLN A 1 74 ? -3.719 -15.309 -3.666 1.00 88.88 74 GLN A N 1
ATOM 560 C CA . GLN A 1 74 ? -2.600 -14.420 -3.950 1.00 88.88 74 GLN A CA 1
ATOM 561 C C . GLN A 1 74 ? -2.714 -13.118 -3.154 1.00 88.88 74 GLN A C 1
ATOM 563 O O . GLN A 1 74 ? -1.730 -12.687 -2.549 1.00 88.88 74 GLN A O 1
ATOM 568 N N . THR A 1 75 ? -3.909 -12.524 -3.103 1.00 91.38 75 THR A N 1
ATOM 569 C CA . THR A 1 75 ? -4.202 -11.382 -2.230 1.00 91.38 75 THR A CA 1
ATOM 570 C C . THR A 1 75 ? -3.882 -11.730 -0.777 1.00 91.38 75 THR A C 1
ATOM 572 O O . THR A 1 75 ? -3.172 -10.974 -0.115 1.00 91.38 75 THR A O 1
ATOM 575 N N . ALA A 1 76 ? -4.321 -12.897 -0.297 1.00 92.69 76 ALA A N 1
ATOM 576 C CA . ALA A 1 76 ? -4.044 -13.367 1.059 1.00 92.69 76 ALA A CA 1
ATOM 577 C C . ALA A 1 76 ? -2.536 -13.444 1.363 1.00 92.69 76 ALA A C 1
ATOM 579 O O . ALA A 1 76 ? -2.105 -12.972 2.414 1.00 92.69 76 ALA A O 1
ATOM 580 N N . LEU A 1 77 ? -1.725 -13.973 0.437 1.00 94.62 77 LEU A N 1
ATOM 581 C CA . LEU A 1 77 ? -0.266 -14.043 0.593 1.00 94.62 77 LEU A CA 1
ATOM 582 C C . LEU A 1 77 ? 0.383 -12.659 0.703 1.00 94.62 77 LEU A C 1
ATOM 584 O O . LEU A 1 77 ? 1.278 -12.469 1.526 1.00 94.62 77 LEU A O 1
ATOM 588 N N . ILE A 1 78 ? -0.054 -11.698 -0.117 1.00 95.06 78 ILE A N 1
ATOM 589 C CA . ILE A 1 78 ? 0.447 -10.317 -0.060 1.00 95.06 78 ILE A CA 1
ATOM 590 C C . ILE A 1 78 ? 0.103 -9.703 1.296 1.00 95.06 78 ILE A C 1
ATOM 592 O O . ILE A 1 78 ? 0.988 -9.178 1.970 1.00 95.06 78 ILE A O 1
ATOM 596 N N . VAL A 1 79 ? -1.161 -9.809 1.717 1.00 94.81 79 VAL A N 1
ATOM 597 C CA . VAL A 1 79 ? -1.624 -9.262 2.997 1.00 94.81 79 VAL A CA 1
ATOM 598 C C . VAL A 1 79 ? -0.848 -9.873 4.164 1.00 94.81 79 VAL A C 1
ATOM 600 O O . VAL A 1 79 ? -0.351 -9.134 5.010 1.00 94.81 79 VAL A O 1
ATOM 603 N N . ASP A 1 80 ? -0.675 -11.195 4.187 1.00 95.38 80 ASP A N 1
ATOM 604 C CA . ASP A 1 80 ? 0.025 -11.894 5.269 1.00 95.38 80 ASP A CA 1
ATOM 605 C C . ASP A 1 80 ? 1.502 -11.459 5.377 1.00 95.38 80 ASP A C 1
ATOM 607 O O . ASP A 1 80 ? 1.997 -11.215 6.480 1.00 95.38 80 ASP A O 1
ATOM 611 N N . VAL A 1 81 ? 2.203 -11.303 4.247 1.00 96.12 81 VAL A N 1
ATOM 612 C CA . VAL A 1 81 ? 3.599 -10.827 4.224 1.00 96.12 81 VAL A CA 1
ATOM 613 C C . VAL A 1 81 ? 3.714 -9.375 4.691 1.00 96.12 81 VAL A C 1
ATOM 615 O O . VAL A 1 81 ? 4.638 -9.042 5.435 1.00 96.12 81 VAL A O 1
ATOM 618 N N . VAL A 1 82 ? 2.794 -8.507 4.267 1.00 96.00 82 VAL A N 1
ATOM 619 C CA . VAL A 1 82 ? 2.802 -7.089 4.655 1.00 96.00 82 VAL A CA 1
ATOM 620 C C . VAL A 1 82 ? 2.469 -6.934 6.142 1.00 96.00 82 VAL A C 1
ATOM 622 O O . VAL A 1 82 ? 3.164 -6.191 6.834 1.00 96.00 82 VAL A O 1
ATOM 625 N N . ILE A 1 83 ? 1.491 -7.681 6.671 1.00 94.94 83 ILE A N 1
ATOM 626 C CA . ILE A 1 83 ? 1.193 -7.720 8.115 1.00 94.94 83 ILE A CA 1
ATOM 627 C C . ILE A 1 83 ? 2.433 -8.149 8.898 1.00 94.94 83 ILE A C 1
ATOM 629 O O . ILE A 1 83 ? 2.824 -7.458 9.835 1.00 94.94 83 ILE A O 1
ATOM 633 N N . ALA A 1 84 ? 3.088 -9.240 8.492 1.00 94.25 84 ALA A N 1
ATOM 634 C CA . ALA A 1 84 ? 4.276 -9.745 9.178 1.00 94.25 84 ALA A CA 1
ATOM 635 C C . ALA A 1 84 ? 5.440 -8.737 9.212 1.00 94.25 84 ALA A C 1
ATOM 637 O O . ALA A 1 84 ? 6.302 -8.835 10.082 1.00 94.25 84 ALA A O 1
ATOM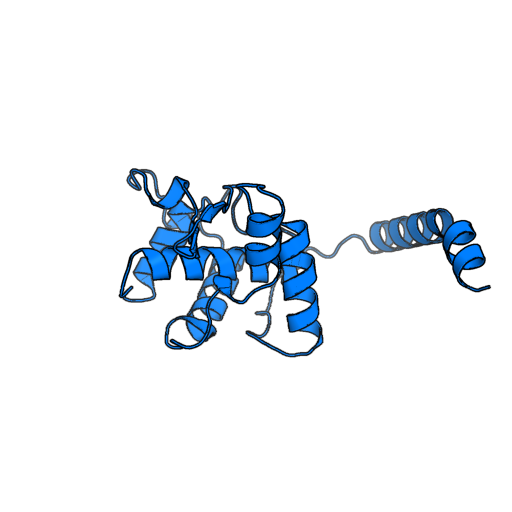 638 N N . HIS A 1 85 ? 5.481 -7.787 8.273 1.00 94.19 85 HIS A N 1
ATOM 639 C CA . HIS A 1 85 ? 6.513 -6.757 8.222 1.00 94.19 85 HIS A CA 1
ATOM 640 C C . HIS A 1 85 ? 6.147 -5.499 9.021 1.00 94.19 85 HIS A C 1
ATOM 642 O O . HIS A 1 85 ? 6.966 -5.009 9.793 1.00 94.19 85 HIS A O 1
ATOM 648 N N . TYR A 1 86 ? 4.931 -4.976 8.842 1.00 93.75 86 TYR A N 1
ATOM 649 C CA . TYR A 1 86 ? 4.565 -3.643 9.336 1.00 93.75 86 TYR A CA 1
ATOM 650 C C . TYR A 1 86 ? 3.720 -3.648 10.609 1.00 93.75 86 TYR A C 1
ATOM 652 O O . TYR A 1 86 ? 3.715 -2.655 11.326 1.00 93.75 86 TYR A O 1
ATOM 660 N N . ALA A 1 87 ? 2.998 -4.726 10.924 1.00 85.69 87 ALA A N 1
ATOM 661 C CA . ALA A 1 87 ? 2.003 -4.674 11.995 1.00 85.69 87 ALA A CA 1
ATOM 662 C C . ALA A 1 87 ? 2.600 -4.461 13.398 1.00 85.69 87 ALA A C 1
ATOM 664 O O . ALA A 1 87 ? 1.954 -3.847 14.246 1.00 85.69 87 ALA A O 1
ATOM 665 N N . GLU A 1 88 ? 3.825 -4.938 13.631 1.00 80.88 88 GLU A N 1
ATOM 666 C CA . GLU A 1 88 ? 4.553 -4.762 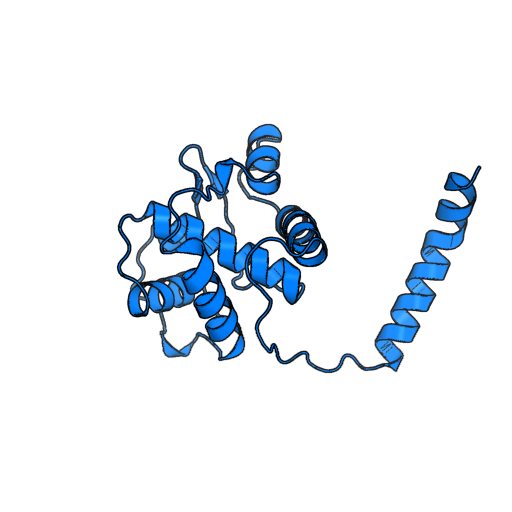14.897 1.00 80.88 88 GLU A CA 1
ATOM 667 C C . GLU A 1 88 ? 5.542 -3.581 14.866 1.00 80.88 88 GLU A C 1
ATOM 669 O O . GLU A 1 88 ? 6.071 -3.185 15.907 1.00 80.88 88 GLU A O 1
ATOM 674 N N . SER A 1 89 ? 5.797 -3.004 13.687 1.00 73.31 89 SER A N 1
ATOM 675 C CA . SER A 1 89 ? 6.749 -1.908 13.505 1.00 73.31 89 SER A CA 1
ATOM 676 C C . SER A 1 89 ? 6.050 -0.561 13.658 1.00 73.31 89 SER A C 1
ATOM 678 O O . SER A 1 89 ? 5.240 -0.160 12.828 1.00 73.31 89 SER A O 1
ATOM 680 N N . SER A 1 90 ? 6.381 0.180 14.716 1.00 64.75 90 SER A N 1
ATOM 681 C CA . SER A 1 90 ? 5.851 1.534 14.926 1.00 64.75 90 SER A CA 1
ATOM 682 C C . SER A 1 90 ? 6.654 2.628 14.212 1.00 64.75 90 SER A C 1
ATOM 684 O O . SER A 1 90 ? 6.361 3.807 14.406 1.00 64.75 90 SER A O 1
ATOM 686 N N . SER A 1 91 ? 7.726 2.277 13.490 1.00 77.69 91 SER A N 1
ATOM 687 C CA . SER A 1 91 ? 8.608 3.257 12.840 1.00 77.69 91 SER A CA 1
ATOM 688 C C . SER A 1 91 ? 8.169 3.635 11.434 1.00 77.69 91 SER A C 1
ATOM 690 O O . SER A 1 91 ? 8.481 4.734 10.990 1.00 77.69 91 SER A O 1
ATOM 692 N N . ASP A 1 92 ? 7.470 2.746 10.736 1.00 86.19 92 ASP A N 1
ATOM 693 C CA . ASP A 1 92 ? 7.116 2.954 9.338 1.00 86.19 92 ASP A CA 1
ATOM 694 C C . ASP A 1 92 ? 5.868 3.831 9.230 1.00 86.19 92 ASP A C 1
ATOM 696 O O . ASP A 1 92 ? 4.806 3.497 9.758 1.00 86.19 92 ASP A O 1
ATOM 700 N N . SER A 1 93 ? 5.974 4.952 8.518 1.00 90.25 93 SER A N 1
ATOM 701 C CA . SER A 1 93 ? 4.849 5.860 8.301 1.00 90.25 93 SER A CA 1
ATOM 702 C C . SER A 1 93 ? 4.699 6.193 6.819 1.00 90.25 93 SER A C 1
ATOM 704 O O . SER A 1 93 ? 5.595 6.824 6.261 1.00 90.25 93 SER A O 1
ATOM 706 N N . PRO A 1 94 ? 3.533 5.919 6.203 1.00 91.06 94 PRO A N 1
ATOM 707 C CA . PRO A 1 94 ? 3.284 6.271 4.803 1.00 91.06 94 PRO A CA 1
ATOM 708 C C . PRO A 1 94 ? 3.451 7.762 4.488 1.00 91.06 94 PRO A C 1
ATOM 710 O O . PRO A 1 94 ? 3.715 8.145 3.352 1.00 91.06 94 PRO A O 1
ATOM 713 N N . ARG A 1 95 ? 3.314 8.632 5.497 1.00 92.19 95 ARG A N 1
ATOM 714 C CA . ARG A 1 95 ? 3.516 10.086 5.361 1.00 92.19 95 ARG A CA 1
ATOM 715 C C . ARG A 1 95 ? 4.963 10.457 5.050 1.00 92.19 95 ARG A C 1
ATOM 717 O O . ARG A 1 95 ? 5.243 11.540 4.533 1.00 92.19 95 ARG A O 1
ATOM 724 N N . GLU A 1 96 ? 5.891 9.572 5.385 1.00 92.25 96 GLU A N 1
ATOM 725 C CA . GLU A 1 96 ? 7.296 9.704 5.042 1.00 92.25 96 GLU A CA 1
ATOM 726 C C . GLU A 1 96 ? 7.605 9.129 3.658 1.00 92.25 96 GLU A C 1
ATOM 728 O O . GLU A 1 96 ? 8.738 9.254 3.206 1.00 92.25 96 GLU A O 1
ATOM 733 N N . ASP A 1 97 ? 6.630 8.600 2.925 1.00 94.81 97 ASP A N 1
ATOM 734 C CA . ASP A 1 97 ? 6.868 8.109 1.574 1.00 94.81 97 ASP A CA 1
ATOM 735 C C . ASP A 1 97 ? 6.687 9.210 0.527 1.00 94.81 97 ASP A C 1
ATOM 737 O O . ASP A 1 97 ? 5.896 10.145 0.683 1.00 94.81 97 ASP A O 1
ATOM 741 N N . ALA A 1 98 ? 7.398 9.076 -0.594 1.00 95.31 98 ALA A N 1
ATOM 742 C CA . ALA A 1 98 ? 7.266 10.005 -1.713 1.00 95.31 98 ALA A CA 1
ATOM 743 C C . ALA A 1 98 ? 5.839 10.064 -2.304 1.00 95.31 98 ALA A C 1
ATOM 745 O O . ALA A 1 98 ? 5.355 11.179 -2.474 1.00 95.31 98 ALA A O 1
ATOM 746 N N . PRO A 1 99 ? 5.115 8.945 -2.542 1.00 96.12 99 PRO A N 1
ATOM 747 C CA . PRO A 1 99 ? 3.784 8.989 -3.153 1.00 96.12 99 PRO A CA 1
ATOM 748 C C . PRO A 1 99 ? 2.772 9.817 -2.352 1.00 96.12 99 PRO A C 1
ATOM 750 O O . PRO A 1 99 ? 2.042 10.617 -2.932 1.00 96.12 99 PRO A O 1
ATOM 753 N N . TRP A 1 100 ? 2.750 9.674 -1.021 1.00 95.44 100 TRP A N 1
ATOM 754 C CA . TRP A 1 100 ? 1.860 10.472 -0.173 1.00 95.44 100 TRP A CA 1
ATOM 755 C C . TRP A 1 100 ? 2.250 11.957 -0.190 1.00 95.44 100 TRP A C 1
ATOM 757 O O . TRP A 1 100 ? 1.382 12.817 -0.329 1.00 95.44 100 TRP A O 1
ATOM 767 N N . ARG A 1 101 ? 3.549 12.280 -0.100 1.00 93.94 101 ARG A N 1
ATOM 768 C CA . ARG A 1 101 ? 4.022 13.678 -0.117 1.00 93.94 101 ARG A CA 1
ATOM 769 C C . ARG A 1 101 ? 3.757 14.369 -1.453 1.00 93.94 101 ARG A C 1
ATOM 771 O O . ARG A 1 101 ? 3.305 15.507 -1.466 1.00 93.94 101 ARG A O 1
ATOM 778 N N . GLU A 1 102 ? 3.987 13.676 -2.563 1.00 93.75 102 GLU A N 1
ATOM 779 C CA . GLU A 1 102 ? 3.738 14.198 -3.910 1.00 93.75 102 GLU A CA 1
ATOM 780 C C . GLU A 1 102 ? 2.254 14.522 -4.131 1.00 93.75 102 GLU A C 1
ATOM 782 O O . GLU A 1 102 ? 1.93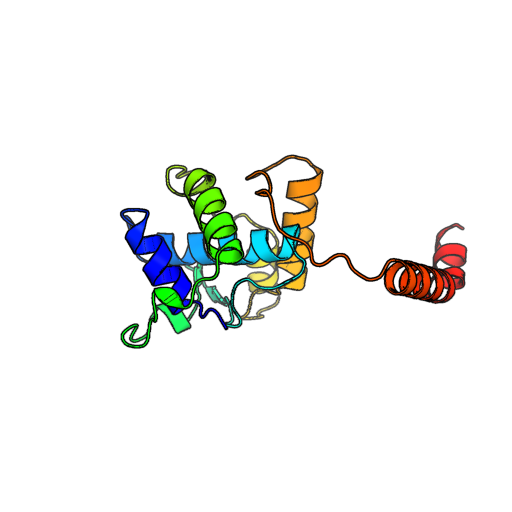6 15.591 -4.656 1.00 93.75 102 GLU A O 1
ATOM 787 N N . ALA A 1 103 ? 1.344 13.654 -3.675 1.00 93.44 103 ALA A N 1
ATOM 788 C CA . ALA A 1 103 ? -0.095 13.921 -3.722 1.00 93.44 103 ALA A CA 1
ATOM 789 C C . ALA A 1 103 ? -0.464 15.167 -2.890 1.00 93.44 103 ALA A C 1
ATOM 791 O O . ALA A 1 103 ? -1.139 16.075 -3.374 1.00 93.44 103 ALA A O 1
ATOM 792 N N . ARG A 1 104 ? 0.088 15.294 -1.672 1.00 91.06 104 ARG A N 1
ATOM 793 C CA . ARG A 1 104 ? -0.103 16.486 -0.820 1.00 91.06 104 ARG A CA 1
ATOM 794 C C . ARG A 1 104 ? 0.392 17.782 -1.469 1.00 91.06 104 ARG A C 1
ATOM 796 O O . ARG A 1 104 ? -0.253 18.815 -1.301 1.00 91.06 104 ARG A O 1
ATOM 803 N N . ASP A 1 105 ? 1.516 17.738 -2.180 1.00 88.62 105 ASP A N 1
ATOM 804 C CA . ASP A 1 105 ? 2.143 18.918 -2.791 1.00 88.62 105 ASP A CA 1
ATOM 805 C C . ASP A 1 105 ? 1.428 19.385 -4.068 1.00 88.62 105 ASP A C 1
ATOM 807 O O . ASP A 1 105 ? 1.418 20.577 -4.384 1.00 88.62 105 ASP A O 1
ATOM 811 N N . THR A 1 106 ? 0.826 18.455 -4.809 1.00 83.50 106 THR A N 1
ATOM 812 C CA . THR A 1 106 ? 0.136 18.729 -6.082 1.00 83.50 106 THR A CA 1
ATOM 813 C C . THR A 1 106 ? -1.328 19.135 -5.909 1.00 83.50 106 THR A C 1
ATOM 815 O O . THR A 1 106 ? -1.957 19.550 -6.881 1.00 83.50 106 THR A O 1
ATOM 818 N N . ALA A 1 107 ? -1.845 19.092 -4.674 1.00 74.69 107 ALA A N 1
ATOM 819 C CA . ALA A 1 107 ? -3.266 19.223 -4.345 1.00 74.69 107 ALA A CA 1
ATOM 820 C C . ALA A 1 107 ? -4.154 18.157 -5.014 1.00 74.69 107 ALA A C 1
ATOM 822 O O . ALA A 1 107 ? -5.372 18.336 -5.086 1.00 74.69 107 ALA A O 1
ATOM 823 N N . ASP A 1 108 ? -3.554 17.052 -5.466 1.00 74.31 108 ASP A N 1
ATOM 824 C CA . ASP A 1 108 ? -4.290 15.850 -5.828 1.00 74.31 108 ASP A CA 1
ATOM 825 C C . ASP A 1 108 ? -4.735 15.158 -4.537 1.00 74.31 108 ASP A C 1
ATOM 827 O O . ASP A 1 108 ? -3.936 14.849 -3.650 1.00 74.31 108 ASP A O 1
ATOM 831 N N . GLU A 1 109 ? -6.042 14.943 -4.412 1.00 84.56 109 GLU A N 1
ATOM 832 C CA . GLU A 1 109 ? -6.605 14.282 -3.236 1.00 84.56 109 GLU A CA 1
ATOM 833 C C . GLU A 1 109 ? -6.264 12.786 -3.246 1.00 84.56 109 GLU A C 1
ATOM 835 O O . GLU A 1 109 ? -6.003 12.224 -2.189 1.00 84.56 109 GLU A O 1
ATOM 840 N N . GLU A 1 110 ? -6.150 12.167 -4.427 1.00 95.38 110 GLU A N 1
ATOM 841 C CA . GLU A 1 110 ? -5.819 10.750 -4.623 1.00 95.38 110 GLU A CA 1
ATOM 842 C C . GLU A 1 110 ? -4.308 10.512 -4.805 1.00 95.38 110 GLU A C 1
ATOM 844 O O . GLU A 1 110 ? -3.636 11.142 -5.622 1.00 95.38 110 GLU A O 1
ATOM 849 N N . ILE A 1 111 ? -3.767 9.527 -4.087 1.00 96.19 111 ILE A N 1
ATOM 850 C CA . ILE A 1 111 ? -2.390 9.063 -4.243 1.00 96.19 111 ILE A CA 1
ATOM 851 C C . ILE A 1 111 ? -2.284 8.193 -5.499 1.00 96.19 111 ILE A C 1
ATOM 853 O O . ILE A 1 111 ? -2.861 7.108 -5.588 1.00 96.19 111 ILE A O 1
ATOM 857 N N . SER A 1 112 ? -1.465 8.633 -6.453 1.00 95.94 112 SER A N 1
ATOM 858 C CA . SER A 1 112 ? -1.252 7.927 -7.718 1.00 95.94 112 SER A CA 1
ATOM 859 C C . SER A 1 112 ? -0.715 6.500 -7.535 1.00 95.94 112 SER A C 1
ATOM 861 O O . SER A 1 112 ? 0.349 6.277 -6.948 1.00 95.94 112 SER A O 1
ATOM 863 N N . ARG A 1 113 ? -1.394 5.525 -8.155 1.00 96.56 113 ARG A N 1
ATOM 864 C CA . ARG A 1 113 ? -0.936 4.123 -8.237 1.00 96.56 113 ARG A CA 1
ATOM 865 C C . ARG A 1 113 ? 0.407 3.984 -8.947 1.00 96.56 113 ARG A C 1
ATOM 867 O O . ARG A 1 113 ? 1.212 3.133 -8.582 1.00 96.56 113 ARG A O 1
ATOM 874 N N . ASP A 1 114 ? 0.658 4.814 -9.954 1.00 95.50 114 ASP A N 1
ATOM 875 C CA . ASP A 1 114 ? 1.931 4.819 -10.677 1.00 95.50 114 ASP A CA 1
ATOM 876 C C . ASP A 1 114 ? 3.062 5.356 -9.784 1.00 95.50 114 ASP A C 1
ATOM 878 O O . ASP A 1 114 ? 4.148 4.776 -9.769 1.00 95.50 114 ASP A O 1
ATOM 882 N N . ALA A 1 115 ? 2.792 6.368 -8.951 1.00 96.00 115 ALA A N 1
ATOM 883 C CA . ALA A 1 115 ? 3.751 6.841 -7.952 1.00 96.00 115 ALA A CA 1
ATOM 884 C C . ALA A 1 115 ? 4.057 5.754 -6.905 1.00 96.00 115 ALA A C 1
ATOM 886 O O . ALA A 1 115 ? 5.230 5.469 -6.648 1.00 96.00 115 ALA A O 1
ATOM 887 N N . MET A 1 116 ? 3.024 5.087 -6.366 1.00 97.56 116 MET A N 1
ATOM 888 C CA . MET A 1 116 ? 3.192 3.946 -5.453 1.00 97.56 116 MET A CA 1
ATOM 889 C C . MET A 1 116 ? 4.034 2.839 -6.094 1.00 97.56 116 MET A C 1
ATOM 891 O O . MET A 1 116 ? 5.053 2.440 -5.534 1.00 97.56 116 MET A O 1
ATOM 895 N N . SER A 1 117 ? 3.646 2.387 -7.292 1.00 96.88 117 SER A N 1
ATOM 896 C CA . SER A 1 117 ? 4.338 1.325 -8.024 1.00 96.88 117 SER A CA 1
ATOM 897 C C . SER A 1 117 ? 5.808 1.670 -8.244 1.00 96.88 117 SER A C 1
ATOM 899 O O . SER A 1 117 ? 6.674 0.870 -7.895 1.00 96.88 117 SER A O 1
ATOM 901 N N . ARG A 1 118 ? 6.129 2.870 -8.744 1.00 97.00 118 ARG A N 1
ATOM 902 C CA . ARG A 1 118 ? 7.521 3.292 -8.980 1.00 97.00 118 ARG A CA 1
ATOM 903 C C . ARG A 1 118 ? 8.341 3.327 -7.696 1.00 97.00 118 ARG A C 1
ATOM 905 O O . ARG A 1 118 ? 9.456 2.802 -7.674 1.00 97.00 118 ARG A O 1
ATOM 912 N N . TYR A 1 119 ? 7.804 3.938 -6.641 1.00 97.12 119 TYR A N 1
ATOM 913 C CA . TYR A 1 119 ? 8.509 4.093 -5.372 1.00 97.12 119 TYR A CA 1
ATOM 914 C C . TYR A 1 119 ? 8.787 2.735 -4.712 1.00 97.12 119 TYR A C 1
ATOM 916 O O . TYR A 1 119 ? 9.932 2.433 -4.375 1.00 97.12 119 TYR A O 1
ATOM 924 N N . TYR A 1 120 ? 7.773 1.876 -4.606 1.00 97.38 120 TYR A N 1
ATOM 925 C CA . TYR A 1 120 ? 7.895 0.571 -3.954 1.00 97.38 120 TYR A CA 1
ATOM 926 C C . TYR A 1 120 ? 8.616 -0.478 -4.804 1.00 97.38 120 TYR A C 1
ATOM 928 O O . TYR A 1 120 ? 9.360 -1.288 -4.255 1.00 97.38 120 TYR A O 1
ATOM 936 N N . SER A 1 121 ? 8.506 -0.427 -6.137 1.00 96.31 121 SER A N 1
ATOM 937 C CA . SER A 1 121 ? 9.322 -1.280 -7.018 1.00 96.31 121 SER A CA 1
ATOM 938 C C . SER A 1 121 ? 10.805 -0.995 -6.824 1.00 96.31 121 SER A C 1
ATOM 940 O O . SER A 1 121 ? 11.603 -1.924 -6.721 1.00 96.31 121 SER A O 1
ATOM 942 N N . LYS A 1 122 ? 11.184 0.286 -6.710 1.00 96.31 122 LYS A N 1
ATOM 943 C CA . LYS A 1 122 ? 12.566 0.665 -6.411 1.00 96.31 122 LYS A CA 1
ATOM 944 C C . LYS A 1 122 ? 13.023 0.097 -5.065 1.00 96.31 122 LYS A C 1
ATOM 946 O O . LYS A 1 122 ? 14.075 -0.528 -5.017 1.00 96.31 122 LYS A O 1
ATOM 951 N N . GLN A 1 123 ? 12.223 0.250 -4.006 1.00 95.31 123 GLN A N 1
ATOM 952 C CA . GLN A 1 123 ? 12.546 -0.328 -2.694 1.00 95.31 123 GLN A CA 1
ATOM 953 C C . GLN A 1 123 ? 12.725 -1.850 -2.764 1.00 95.31 123 GLN A C 1
ATOM 955 O O . GLN A 1 123 ? 13.713 -2.373 -2.252 1.00 95.31 123 GLN A O 1
ATOM 960 N N . SER A 1 124 ? 11.825 -2.546 -3.466 1.00 94.50 124 SER A N 1
ATOM 961 C CA . SER A 1 124 ? 11.913 -3.993 -3.671 1.00 94.50 124 SER A CA 1
ATOM 962 C C . SER A 1 124 ? 13.209 -4.403 -4.379 1.00 94.50 124 SER A C 1
ATOM 964 O O . SER A 1 124 ? 13.817 -5.404 -4.003 1.00 94.50 124 SER A O 1
ATOM 966 N N . LEU A 1 125 ? 13.629 -3.652 -5.405 1.00 92.50 125 LEU A N 1
ATOM 967 C CA . LEU A 1 125 ? 14.858 -3.906 -6.169 1.00 92.50 125 LEU A CA 1
ATOM 968 C C . LEU A 1 125 ? 16.122 -3.627 -5.349 1.00 92.50 125 LEU A C 1
ATOM 970 O O . LEU A 1 125 ? 17.102 -4.360 -5.466 1.00 92.50 125 LEU A O 1
ATOM 974 N N . ASP A 1 126 ? 16.073 -2.612 -4.488 1.00 95.12 126 ASP A N 1
ATOM 975 C CA . ASP A 1 126 ? 17.143 -2.279 -3.545 1.00 95.12 126 ASP A CA 1
ATOM 976 C C . ASP A 1 126 ? 17.190 -3.258 -2.346 1.00 95.12 126 ASP A C 1
ATOM 978 O O . ASP A 1 126 ? 18.084 -3.178 -1.502 1.00 95.12 126 ASP A O 1
ATOM 982 N N . GLY A 1 127 ? 16.254 -4.215 -2.275 1.00 91.94 127 GLY A N 1
ATOM 983 C CA . GLY A 1 127 ? 16.167 -5.224 -1.218 1.00 91.94 127 GLY A CA 1
ATOM 984 C C . GLY A 1 127 ? 15.622 -4.696 0.113 1.00 91.94 127 GLY A C 1
ATOM 985 O O . GLY A 1 127 ? 15.831 -5.335 1.146 1.00 91.94 127 GLY A O 1
ATOM 986 N N . ALA A 1 128 ? 14.954 -3.542 0.096 1.00 92.62 128 ALA A N 1
ATOM 987 C CA . ALA A 1 128 ? 14.286 -2.943 1.245 1.00 92.62 128 ALA A CA 1
ATOM 988 C C . ALA A 1 128 ? 12.821 -3.407 1.353 1.00 92.62 128 ALA A C 1
ATOM 990 O O . ALA A 1 128 ? 12.191 -3.748 0.353 1.00 92.62 128 ALA A O 1
ATOM 991 N N . GLY A 1 129 ? 12.273 -3.379 2.572 1.00 92.44 129 GLY A N 1
ATOM 992 C CA . GLY A 1 129 ? 10.888 -3.766 2.851 1.00 92.44 129 GLY A CA 1
ATOM 993 C C . GLY A 1 129 ? 10.642 -5.284 2.888 1.00 92.44 129 GLY A C 1
ATOM 994 O O . GLY A 1 129 ? 11.587 -6.078 2.995 1.00 92.44 129 GLY A O 1
ATOM 995 N N . PRO A 1 130 ? 9.370 -5.721 2.858 1.00 94.75 130 PRO A N 1
ATOM 996 C CA . PRO A 1 130 ? 9.004 -7.126 2.752 1.00 94.75 130 PRO A CA 1
ATOM 997 C C . PRO A 1 130 ? 9.535 -7.777 1.472 1.00 94.75 130 PRO A C 1
ATOM 999 O O . PRO A 1 130 ? 9.640 -7.164 0.412 1.00 94.75 130 PRO A O 1
ATOM 1002 N N . LYS A 1 131 ? 9.820 -9.077 1.564 1.00 92.62 131 LYS A N 1
ATOM 1003 C CA . LYS A 1 131 ? 10.177 -9.886 0.396 1.00 92.62 131 LYS A CA 1
ATOM 1004 C C . LYS A 1 1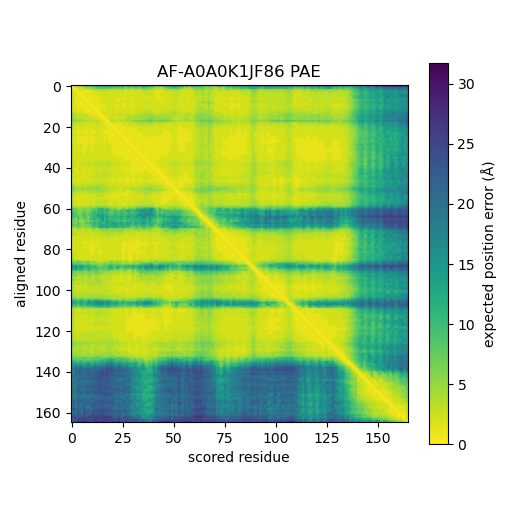31 ? 8.908 -10.377 -0.298 1.00 92.62 131 LYS A C 1
ATOM 1006 O O . LYS A 1 131 ? 8.003 -10.818 0.410 1.00 92.62 131 LYS A O 1
ATOM 1011 N N . PRO A 1 132 ? 8.857 -10.375 -1.641 1.00 91.06 132 PRO A N 1
ATOM 1012 C CA . PRO A 1 132 ? 7.698 -10.884 -2.359 1.00 91.06 132 PRO A CA 1
ATOM 1013 C C . PRO A 1 132 ? 7.432 -12.350 -1.974 1.00 91.06 132 PRO A C 1
ATOM 1015 O O . PRO A 1 132 ? 8.384 -13.140 -1.897 1.00 91.06 132 PRO A O 1
ATOM 1018 N N . PRO A 1 133 ? 6.167 -12.736 -1.721 1.00 91.06 133 PRO A N 1
ATOM 1019 C CA . PRO A 1 133 ? 5.814 -14.136 -1.525 1.00 91.06 133 PRO A CA 1
ATOM 1020 C C . PRO A 1 133 ? 5.989 -14.933 -2.828 1.00 91.06 133 PRO A C 1
ATOM 1022 O O . PRO A 1 133 ? 6.267 -14.380 -3.892 1.00 91.06 133 PRO A O 1
ATOM 1025 N N . ALA A 1 134 ? 5.807 -16.253 -2.756 1.00 87.19 134 ALA A N 1
ATOM 1026 C CA . ALA A 1 134 ? 5.755 -17.113 -3.938 1.00 87.19 134 ALA A CA 1
ATOM 1027 C C . ALA A 1 134 ? 4.451 -16.861 -4.721 1.00 87.19 134 ALA A C 1
ATOM 1029 O O . ALA A 1 134 ? 3.478 -17.600 -4.587 1.00 87.19 134 ALA A O 1
ATOM 1030 N N . LEU A 1 135 ? 4.426 -15.764 -5.478 1.00 82.88 135 LEU A N 1
ATOM 1031 C CA . LEU A 1 135 ? 3.295 -15.336 -6.294 1.00 82.88 135 LEU A CA 1
ATOM 1032 C C . LEU A 1 135 ? 3.192 -16.205 -7.552 1.00 82.88 135 LEU A C 1
ATOM 1034 O O . LEU A 1 135 ? 4.204 -16.536 -8.176 1.00 82.88 135 LEU A O 1
ATOM 1038 N N . ALA A 1 136 ? 1.964 -16.564 -7.922 1.00 73.56 136 ALA A N 1
ATOM 1039 C CA . ALA A 1 136 ? 1.689 -17.240 -9.179 1.00 73.56 136 ALA A CA 1
ATOM 1040 C C . ALA A 1 136 ? 1.527 -16.170 -10.262 1.00 73.56 136 ALA A C 1
ATOM 1042 O O . ALA A 1 136 ? 0.489 -15.518 -10.370 1.00 73.56 136 ALA A O 1
ATOM 1043 N N . TYR A 1 137 ? 2.572 -15.961 -11.052 1.00 66.25 137 TYR A N 1
ATOM 1044 C CA . TYR A 1 137 ? 2.434 -15.193 -12.280 1.00 66.25 137 TYR A CA 1
ATOM 1045 C C . TYR A 1 137 ? 1.779 -16.101 -13.317 1.00 66.25 137 TYR A C 1
ATOM 1047 O O . TYR A 1 137 ? 2.228 -17.229 -13.513 1.00 66.25 137 TYR A O 1
ATOM 1055 N N . ASP A 1 138 ? 0.716 -15.625 -13.967 1.00 62.34 138 ASP A N 1
ATOM 1056 C CA . ASP A 1 138 ? 0.333 -16.211 -15.246 1.00 62.34 138 ASP A CA 1
ATOM 1057 C C . ASP A 1 138 ? 1.549 -16.030 -16.157 1.00 62.34 138 ASP A C 1
ATOM 1059 O O . ASP A 1 138 ? 2.019 -14.899 -16.317 1.00 62.34 138 ASP A O 1
ATOM 1063 N N . ASP A 1 139 ? 2.105 -17.124 -16.682 1.00 53.53 139 ASP A N 1
ATOM 1064 C CA . ASP A 1 139 ? 3.172 -17.041 -17.674 1.00 53.53 139 ASP A CA 1
ATOM 1065 C C . ASP A 1 139 ? 2.624 -16.205 -18.835 1.00 53.53 139 ASP A C 1
ATOM 1067 O O . ASP A 1 139 ? 1.767 -16.657 -19.599 1.00 53.53 139 ASP A O 1
ATOM 1071 N N . ALA A 1 140 ? 3.056 -14.945 -18.927 1.00 59.47 140 ALA A N 1
ATOM 1072 C CA . ALA A 1 140 ? 2.775 -14.136 -20.096 1.00 59.47 140 ALA A CA 1
ATOM 1073 C C . ALA A 1 140 ? 3.335 -14.903 -21.294 1.00 59.47 140 ALA A C 1
ATOM 1075 O O . ALA A 1 140 ? 4.469 -15.385 -21.226 1.00 59.47 140 ALA A O 1
ATOM 1076 N N . ASP A 1 141 ? 2.540 -15.044 -22.357 1.00 62.94 141 ASP A N 1
ATOM 1077 C CA . ASP A 1 141 ? 2.995 -15.732 -23.559 1.00 62.94 141 ASP A CA 1
ATOM 1078 C C . ASP A 1 141 ? 4.329 -15.104 -23.980 1.00 62.94 141 ASP A C 1
ATOM 1080 O O . ASP A 1 141 ? 4.435 -13.888 -24.171 1.00 62.94 141 ASP A O 1
ATOM 1084 N N . GLU A 1 142 ? 5.380 -15.922 -24.046 1.00 62.91 142 GLU A N 1
ATOM 1085 C CA . GLU A 1 142 ? 6.738 -15.457 -24.319 1.00 62.91 142 GLU A CA 1
ATOM 1086 C C . GLU A 1 142 ? 6.775 -14.658 -25.632 1.00 62.91 142 GLU A C 1
ATOM 1088 O O . GLU A 1 142 ? 7.520 -13.686 -25.750 1.00 62.91 142 GLU A O 1
ATOM 1093 N N . SER A 1 143 ? 5.895 -14.989 -26.587 1.00 68.62 143 SER A N 1
ATOM 1094 C CA . SER A 1 143 ? 5.744 -14.251 -27.840 1.00 68.62 143 SER A CA 1
ATOM 1095 C C . SER A 1 143 ? 5.151 -12.845 -27.668 1.00 68.62 143 SER A C 1
ATOM 1097 O O . SER A 1 143 ? 5.589 -11.920 -28.360 1.00 68.62 143 SER A O 1
ATOM 1099 N N . ASP A 1 144 ? 4.233 -12.650 -26.719 1.00 69.81 144 ASP A N 1
ATOM 1100 C CA . ASP A 1 144 ? 3.646 -11.346 -26.395 1.00 69.81 144 ASP A CA 1
ATOM 1101 C C . ASP A 1 144 ? 4.668 -10.437 -25.700 1.00 69.81 144 ASP A C 1
ATOM 1103 O O . ASP A 1 144 ? 4.771 -9.249 -26.029 1.00 69.81 144 ASP A O 1
ATOM 1107 N N . LEU A 1 145 ? 5.483 -10.992 -24.794 1.00 70.12 145 LEU A N 1
ATOM 1108 C CA . LEU A 1 145 ? 6.586 -10.266 -24.150 1.00 70.12 145 LEU A CA 1
ATOM 1109 C C . LEU A 1 145 ? 7.623 -9.796 -25.176 1.00 70.12 145 LEU A C 1
ATOM 1111 O O . LEU A 1 145 ? 8.043 -8.634 -25.164 1.00 70.12 145 LEU A O 1
ATOM 1115 N N . ASP A 1 146 ? 8.008 -10.682 -26.092 1.00 73.50 146 ASP A N 1
ATOM 1116 C CA . ASP A 1 146 ? 9.028 -10.417 -27.104 1.00 73.50 146 ASP A CA 1
ATOM 1117 C C . ASP A 1 146 ? 8.547 -9.386 -28.144 1.00 73.50 146 ASP A C 1
ATOM 1119 O O . ASP A 1 146 ? 9.306 -8.514 -28.591 1.00 73.50 146 ASP A O 1
ATOM 1123 N N . ALA A 1 147 ? 7.261 -9.439 -28.505 1.00 75.00 147 ALA A N 1
ATOM 1124 C CA . ALA A 1 147 ? 6.618 -8.460 -29.375 1.00 75.00 147 ALA A CA 1
ATOM 1125 C C . ALA A 1 147 ? 6.499 -7.083 -28.701 1.00 75.00 147 ALA A C 1
ATOM 1127 O O . ALA A 1 147 ? 6.863 -6.070 -29.309 1.00 75.00 147 ALA A O 1
ATOM 1128 N N . ALA A 1 148 ? 6.053 -7.033 -27.442 1.00 72.81 148 ALA A N 1
ATOM 1129 C CA . ALA A 1 148 ? 5.956 -5.794 -26.672 1.00 72.81 148 ALA A CA 1
ATOM 1130 C C . ALA A 1 148 ? 7.335 -5.154 -26.440 1.00 72.81 148 ALA A C 1
ATOM 1132 O O . ALA A 1 148 ? 7.492 -3.938 -26.589 1.00 72.81 148 ALA A O 1
ATOM 1133 N N . GLY A 1 149 ? 8.354 -5.968 -26.146 1.00 74.94 149 GLY A N 1
ATOM 1134 C CA . GLY A 1 149 ? 9.742 -5.533 -26.007 1.00 74.94 149 GLY A CA 1
ATOM 1135 C C . GLY A 1 149 ? 10.282 -4.891 -27.286 1.00 74.94 149 GLY A C 1
ATOM 1136 O O . GLY A 1 149 ? 10.791 -3.768 -27.243 1.00 74.94 149 GLY A O 1
ATOM 1137 N N . LYS A 1 150 ? 10.104 -5.546 -28.444 1.00 80.44 150 LYS A N 1
ATOM 1138 C CA . LYS A 1 150 ? 10.499 -4.996 -29.756 1.00 80.44 150 LYS A CA 1
ATOM 1139 C C . LYS A 1 150 ? 9.753 -3.706 -30.087 1.00 80.44 150 LYS A C 1
ATOM 1141 O O . LYS A 1 150 ? 10.382 -2.737 -30.506 1.00 80.44 150 LYS A O 1
ATOM 1146 N N . ALA A 1 151 ? 8.440 -3.666 -29.866 1.00 78.88 151 ALA A N 1
ATOM 1147 C CA . ALA A 1 151 ? 7.627 -2.480 -30.126 1.00 78.88 151 ALA A CA 1
ATOM 1148 C C . ALA A 1 151 ? 8.064 -1.280 -29.269 1.00 78.88 151 ALA A C 1
ATOM 1150 O O . ALA A 1 151 ? 8.185 -0.164 -29.777 1.00 78.88 151 ALA A O 1
ATOM 1151 N N . ASN A 1 152 ? 8.363 -1.505 -27.987 1.00 83.00 152 ASN A N 1
ATOM 1152 C CA . ASN A 1 152 ? 8.873 -0.462 -27.100 1.00 83.00 152 ASN A CA 1
ATOM 1153 C C . ASN A 1 152 ? 10.292 -0.017 -27.487 1.00 83.00 152 ASN A C 1
ATOM 1155 O O . ASN A 1 152 ? 10.559 1.185 -27.512 1.00 83.00 152 ASN A O 1
ATOM 1159 N N . ALA A 1 153 ? 11.185 -0.948 -27.839 1.00 80.12 153 ALA A N 1
ATOM 1160 C CA . ALA A 1 153 ? 12.531 -0.619 -28.305 1.00 80.12 153 ALA A CA 1
ATOM 1161 C C . ALA A 1 153 ? 12.497 0.245 -29.576 1.00 80.12 153 ALA A C 1
ATOM 1163 O O . ALA A 1 153 ? 13.193 1.255 -29.642 1.00 80.12 153 ALA A O 1
ATOM 1164 N N . GLU A 1 154 ? 11.649 -0.103 -30.549 1.00 84.19 154 GLU A N 1
ATOM 1165 C CA . GLU A 1 154 ? 11.449 0.666 -31.782 1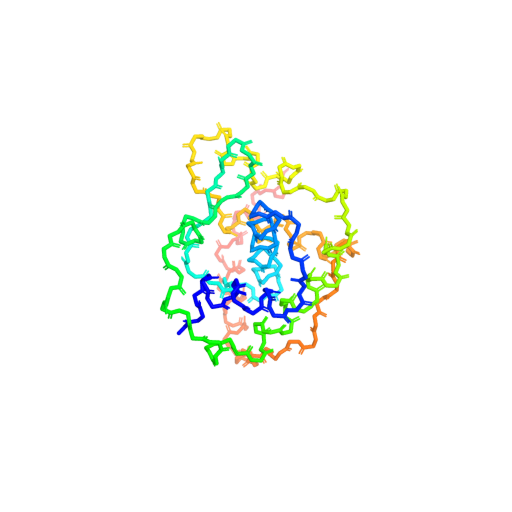.00 84.19 154 GLU A CA 1
ATOM 1166 C C . GLU A 1 154 ? 10.913 2.073 -31.477 1.00 84.19 154 GLU A C 1
ATOM 1168 O O . GLU A 1 154 ? 11.457 3.066 -31.962 1.00 84.19 154 GLU A O 1
ATOM 1173 N N . ARG A 1 155 ? 9.895 2.161 -30.609 1.00 87.06 155 ARG A N 1
ATOM 1174 C CA . ARG A 1 155 ? 9.233 3.416 -30.222 1.00 87.06 155 ARG A CA 1
ATOM 1175 C C . ARG A 1 155 ? 10.184 4.422 -29.578 1.00 87.06 155 ARG A C 1
ATOM 1177 O O . ARG A 1 155 ? 10.075 5.615 -29.844 1.00 87.06 155 ARG A O 1
ATOM 1184 N N . TRP A 1 156 ? 11.092 3.960 -28.722 1.00 87.81 156 TRP A N 1
ATOM 1185 C CA . TRP A 1 156 ? 11.991 4.840 -27.967 1.00 87.81 156 TRP A CA 1
ATOM 1186 C C . TRP A 1 156 ? 13.380 4.995 -28.596 1.00 87.81 156 TRP A C 1
ATOM 1188 O O . TRP A 1 156 ? 14.178 5.795 -28.108 1.00 87.81 156 TRP A O 1
ATOM 1198 N N . ARG A 1 157 ? 13.666 4.286 -29.695 1.00 88.06 157 ARG A N 1
ATOM 1199 C CA . ARG A 1 157 ? 14.983 4.250 -30.350 1.00 88.06 157 ARG A CA 1
ATOM 1200 C C . ARG A 1 157 ? 15.528 5.635 -30.692 1.00 88.06 157 ARG A C 1
ATOM 1202 O O . ARG A 1 157 ? 16.667 5.943 -30.352 1.00 88.06 157 ARG A O 1
ATOM 1209 N N . GLU A 1 158 ? 14.724 6.469 -31.348 1.00 83.81 158 GLU A N 1
ATOM 1210 C CA . GLU A 1 158 ? 15.148 7.815 -31.760 1.00 83.81 158 GLU A CA 1
ATOM 1211 C C . GLU A 1 158 ? 15.358 8.748 -30.561 1.00 83.81 158 GLU A C 1
ATOM 1213 O O . GLU A 1 158 ? 16.335 9.492 -30.509 1.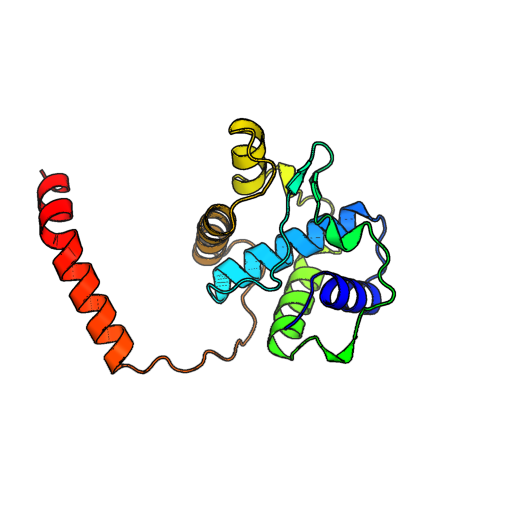00 83.81 158 GLU A O 1
ATOM 1218 N N . LEU A 1 159 ? 14.476 8.665 -29.564 1.00 87.00 159 LEU A N 1
ATOM 1219 C CA . LEU A 1 159 ? 14.525 9.490 -28.357 1.00 87.00 159 LEU A CA 1
ATOM 1220 C C . LEU A 1 159 ? 15.739 9.156 -27.478 1.00 87.00 159 LEU A C 1
ATOM 1222 O O . LEU A 1 159 ? 16.440 10.059 -27.024 1.00 87.00 159 LEU A O 1
ATOM 1226 N N . LEU A 1 160 ? 16.044 7.869 -27.298 1.00 85.69 160 LEU A N 1
ATOM 1227 C CA . LEU A 1 160 ? 17.239 7.423 -26.576 1.00 85.69 160 LEU A CA 1
ATOM 1228 C C . LEU A 1 160 ? 18.531 7.788 -27.322 1.00 85.69 160 LEU A C 1
ATOM 1230 O O . LEU A 1 160 ? 19.510 8.173 -26.687 1.00 85.69 160 LEU A O 1
ATOM 1234 N N . ALA A 1 161 ? 18.536 7.737 -28.659 1.00 87.62 161 ALA A N 1
ATOM 1235 C CA . ALA A 1 161 ? 19.686 8.160 -29.462 1.00 87.62 161 ALA A CA 1
ATOM 1236 C C . ALA A 1 161 ? 19.978 9.668 -29.344 1.00 87.62 161 ALA A C 1
ATOM 1238 O O . ALA A 1 161 ? 21.134 10.080 -29.441 1.00 87.62 161 ALA A O 1
ATOM 1239 N N . LEU A 1 162 ? 18.947 10.490 -29.124 1.00 87.88 162 LEU A N 1
ATOM 1240 C CA . LEU A 1 162 ? 19.089 11.929 -28.890 1.00 87.88 162 LEU A CA 1
ATOM 1241 C C . LEU A 1 162 ? 19.617 12.252 -27.487 1.00 87.88 162 LEU A C 1
ATOM 1243 O O . LEU A 1 162 ? 20.421 13.169 -27.354 1.00 87.88 162 LEU A O 1
ATOM 1247 N N . LEU A 1 163 ? 19.199 11.500 -26.463 1.00 83.31 163 LEU A N 1
ATOM 1248 C CA . LEU A 1 163 ? 19.660 11.668 -25.076 1.00 83.31 163 LEU A CA 1
ATOM 1249 C C . LEU A 1 163 ? 21.097 11.172 -24.838 1.00 83.31 163 LEU A C 1
ATOM 1251 O O . LEU A 1 163 ? 21.703 11.517 -23.830 1.00 83.31 163 LEU A O 1
ATOM 1255 N N . ALA A 1 164 ? 21.641 10.362 -25.748 1.00 79.75 164 ALA A N 1
ATOM 1256 C CA . ALA A 1 164 ? 22.998 9.822 -25.665 1.00 79.75 164 ALA A CA 1
ATOM 1257 C C . ALA A 1 164 ? 24.098 10.770 -26.206 1.00 79.75 164 ALA A C 1
ATOM 1259 O O . ALA A 1 164 ? 25.247 10.342 -26.342 1.00 79.75 164 ALA A O 1
ATOM 1260 N N . LYS A 1 165 ? 23.762 12.022 -26.549 1.00 61.81 165 LYS A N 1
ATOM 1261 C CA . LYS A 1 165 ? 24.689 13.076 -27.006 1.00 61.81 165 LYS A CA 1
ATOM 1262 C C . LYS A 1 165 ? 24.929 14.122 -25.928 1.00 61.81 165 LYS A C 1
ATOM 1264 O O . LYS A 1 165 ? 26.084 14.598 -25.868 1.00 61.81 165 LYS A O 1
#

Solvent-accessible surface area (backbone atoms only — not comparable to full-atom values): 9634 Å² total; per-residue (Å²): 129,40,43,60,46,24,51,50,54,51,48,60,75,74,46,90,75,92,42,74,63,57,52,29,47,51,52,51,51,39,34,25,50,31,21,34,75,68,72,40,70,60,39,84,71,66,41,25,39,47,97,93,31,56,38,40,65,75,69,77,51,87,66,85,84,50,45,76,83,54,58,46,75,66,59,47,48,51,47,55,46,46,45,75,57,48,73,86,45,88,81,78,53,65,67,79,35,67,38,38,45,51,16,56,74,68,73,38,56,54,40,50,67,67,46,29,21,55,56,39,32,50,35,50,75,74,68,43,81,68,73,84,66,96,69,87,71,78,80,68,54,67,67,59,53,53,48,52,51,51,53,50,50,63,71,44,46,67,61,53,61,61,73,74,111

Sequence (165 aa):
MTSAVDVAKYIRSKVDLSSEQQLQDLAYYMQAWALAWTGRPLFDEAIEASESGPVTPALQGNQDEADPDAVDAQTALIVDVVIAHYAESSSDSPREDAPWREARDTADEEISRDAMSRYYSKQSLDGAGPKPPALAYDDADESDLDAAGKANAERWRELLALLAK

pLDDT: mean 87.74, std 10.16, range [53.53, 97.75]

Radius of gyration: 17.78 Å; Cα contacts (8 Å, |Δi|>4): 194; chains: 1; bounding box: 46×36×50 Å

Organism: NCBI:txid571913

Secondary structure (DSSP, 8-state):
---HHHHHHHHHHHS--S-HHHHHHHHHHHHHHHHHHHSS-S-SS--EEETTEEE-GGGTS--TT--GGGS-HHHHHHHHHHHHHHTT-SS--GGGSHHHHHHHHHT-SBPPHHHHHHHHHHHHHTT-SSPP---------HHHHHHHHHHHHHHHHHHHHHHT-